Protein AF-W2LYE4-F1 (afdb_monomer_lite)

pLDDT: mean 81.67, std 11.22, range [51.28, 94.75]

Foldseek 3Di:
DDDPVRVVCVVVVDDDDPPCVVVVCLLVCLFQPVDPDPSSVVRQDAEEAEEECQAPPCHPVVSVVRQVRTDHPNYDYDYHDHDYPPPDDDD

Structure (mmCIF, N/CA/C/O backbone):
data_AF-W2LYE4-F1
#
_entry.id   AF-W2LYE4-F1
#
loop_
_atom_site.group_PDB
_atom_site.id
_atom_site.type_symbol
_atom_site.label_atom_id
_atom_site.label_alt_id
_atom_site.label_comp_id
_atom_site.label_asym_id
_atom_site.label_entity_id
_atom_site.label_seq_id
_atom_site.pdbx_PDB_ins_code
_atom_site.Cartn_x
_atom_site.Cartn_y
_atom_site.Cartn_z
_atom_site.occupancy
_atom_site.B_iso_or_equiv
_atom_site.auth_seq_id
_atom_site.auth_comp_id
_atom_site.auth_asym_id
_atom_site.auth_atom_id
_atom_site.pdbx_PDB_model_num
ATOM 1 N N . MET A 1 1 ? -25.624 22.820 40.199 1.00 73.12 1 MET A N 1
ATOM 2 C CA . MET A 1 1 ? -24.575 22.186 39.370 1.00 73.12 1 MET A CA 1
ATOM 3 C C . MET A 1 1 ? -25.005 20.758 39.098 1.00 73.12 1 MET A C 1
ATOM 5 O O . MET A 1 1 ? -25.431 20.126 40.058 1.00 73.12 1 MET A O 1
ATOM 9 N N . PRO A 1 2 ? -24.959 20.275 37.844 1.00 83.12 2 PRO A N 1
ATOM 10 C CA . PRO A 1 2 ? -25.244 18.874 37.563 1.00 83.12 2 PRO A CA 1
ATOM 11 C C . PRO A 1 2 ? -24.229 17.981 38.280 1.00 83.12 2 PRO A C 1
ATOM 13 O O . PRO A 1 2 ? -23.067 18.352 38.461 1.00 83.12 2 PRO A O 1
ATOM 16 N N . THR A 1 3 ? -24.682 16.812 38.703 1.00 94.31 3 THR A N 1
ATOM 17 C CA . THR A 1 3 ? -23.830 15.786 39.298 1.00 94.31 3 THR A CA 1
ATOM 18 C C . THR A 1 3 ? -22.910 15.174 38.242 1.00 94.31 3 THR A C 1
ATOM 20 O O . THR A 1 3 ? -23.181 15.221 37.039 1.00 94.31 3 THR A O 1
ATOM 23 N N . LEU A 1 4 ? -21.825 14.538 38.688 1.00 90.94 4 LEU A N 1
ATOM 24 C CA . LEU A 1 4 ? -20.936 13.778 37.804 1.00 90.94 4 LEU A CA 1
ATOM 25 C C . LEU A 1 4 ? -21.707 12.718 36.998 1.00 90.94 4 LEU A C 1
ATOM 27 O O . LEU A 1 4 ? -21.432 12.513 35.819 1.00 90.94 4 LEU A O 1
ATOM 31 N N . SER A 1 5 ? -22.697 12.080 37.630 1.00 93.56 5 SER A N 1
ATOM 32 C CA . SER A 1 5 ? -23.549 11.071 36.996 1.00 93.56 5 SER A CA 1
ATOM 33 C C . SER A 1 5 ? -24.384 11.672 35.861 1.00 93.56 5 SER A C 1
ATOM 35 O O . SER A 1 5 ? -24.397 11.143 34.752 1.00 93.56 5 SER A O 1
ATOM 37 N N . GLU A 1 6 ? -25.002 12.834 36.096 1.00 92.94 6 GLU A N 1
ATOM 38 C CA . GLU A 1 6 ? -25.788 13.542 35.078 1.00 92.94 6 GLU A CA 1
ATOM 39 C C . GLU A 1 6 ? -24.920 14.056 33.926 1.00 92.94 6 GLU A C 1
ATOM 41 O O . GLU A 1 6 ? -25.323 13.967 32.767 1.00 92.94 6 GLU A O 1
ATOM 46 N N . MET A 1 7 ? -23.718 14.563 34.212 1.00 91.25 7 MET A N 1
ATOM 47 C CA . MET A 1 7 ? -22.784 14.996 33.168 1.00 91.25 7 MET A CA 1
ATOM 48 C C . MET A 1 7 ? -22.294 13.819 32.319 1.00 91.25 7 MET A C 1
ATOM 50 O O . MET A 1 7 ? -22.289 13.915 31.093 1.00 91.25 7 MET A O 1
ATOM 54 N N . LYS A 1 8 ? -21.949 12.690 32.951 1.00 88.81 8 LYS A N 1
ATOM 55 C CA . LYS A 1 8 ? -21.523 11.473 32.250 1.00 88.81 8 LYS A CA 1
ATOM 56 C C . LYS A 1 8 ? -22.636 10.928 31.359 1.00 88.81 8 LYS A C 1
ATOM 58 O O . LYS A 1 8 ? -22.377 10.650 30.195 1.00 88.81 8 LYS A O 1
ATOM 63 N N . ALA A 1 9 ? -23.863 10.848 31.874 1.00 92.12 9 ALA A N 1
ATOM 64 C CA . ALA A 1 9 ? -25.016 10.373 31.113 1.00 92.12 9 ALA A CA 1
ATOM 65 C C . ALA A 1 9 ? -25.298 11.246 29.880 1.00 92.12 9 ALA A C 1
ATOM 67 O O . ALA A 1 9 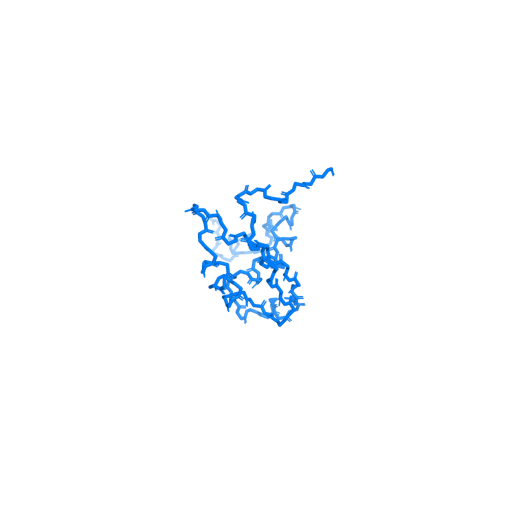? -25.547 10.722 28.796 1.00 92.12 9 ALA A O 1
ATOM 68 N N . ARG A 1 10 ? -25.206 12.576 30.024 1.00 88.69 10 ARG A N 1
ATOM 69 C CA . ARG A 1 10 ? -25.367 13.517 28.904 1.00 88.69 10 ARG A CA 1
ATOM 70 C C . ARG A 1 10 ? -24.289 13.336 27.841 1.00 88.69 10 ARG A C 1
ATOM 72 O O . ARG A 1 10 ? -24.608 13.345 26.660 1.00 88.69 10 ARG A O 1
ATOM 79 N N . PHE A 1 11 ? -23.037 13.154 28.256 1.00 81.75 11 PHE A N 1
ATOM 80 C CA . PHE A 1 11 ? -21.922 12.975 27.331 1.00 81.75 11 PHE A CA 1
ATOM 81 C C . PHE A 1 11 ? -22.010 11.644 26.573 1.00 81.75 11 PHE A C 1
ATOM 83 O O . PHE A 1 11 ? -21.857 11.623 25.360 1.00 81.75 11 PHE A O 1
ATOM 90 N N . THR A 1 12 ? -22.322 10.539 27.258 1.00 83.38 12 THR A N 1
ATOM 91 C CA . THR A 1 12 ? -22.440 9.214 26.621 1.00 83.38 12 THR A CA 1
ATOM 92 C C . THR A 1 12 ? -23.718 9.038 25.805 1.00 83.38 12 THR A C 1
ATOM 94 O O . THR A 1 12 ? -23.768 8.178 24.934 1.00 83.38 12 THR A O 1
ATOM 97 N N . GLY A 1 13 ? -24.770 9.803 26.110 1.00 77.75 13 GLY A N 1
ATOM 98 C CA . GLY A 1 13 ? -26.025 9.792 25.355 1.00 77.75 13 GLY A CA 1
ATOM 99 C C . GLY A 1 13 ? -25.994 10.670 24.102 1.00 77.75 13 GLY A C 1
ATOM 100 O O . GLY A 1 13 ? -26.857 10.527 23.238 1.00 77.75 13 GLY A O 1
ATOM 101 N N . ALA A 1 14 ? -25.016 11.573 23.988 1.00 78.88 14 ALA A N 1
ATOM 102 C CA . ALA A 1 14 ? -24.826 12.380 22.794 1.00 78.88 14 ALA A CA 1
ATOM 103 C C . ALA A 1 14 ? -24.184 11.532 21.687 1.00 78.88 14 ALA A C 1
ATOM 105 O O . ALA A 1 14 ? -23.135 10.920 21.882 1.00 78.88 14 ALA A O 1
ATOM 106 N N . LYS A 1 15 ? -24.795 11.517 20.498 1.00 64.38 15 LYS A N 1
ATOM 107 C CA . LYS A 1 15 ? -24.138 10.978 19.305 1.00 64.38 15 LYS A CA 1
ATOM 108 C C . LYS A 1 15 ? -23.014 11.928 18.896 1.00 64.38 15 LYS A C 1
ATOM 110 O O . LYS A 1 15 ? -23.269 13.096 18.613 1.00 64.38 15 LYS A O 1
ATOM 115 N N . MET A 1 16 ? -21.776 11.441 18.868 1.00 61.41 16 MET A N 1
ATOM 116 C CA . MET A 1 16 ? -20.671 12.177 18.259 1.00 61.41 16 MET A CA 1
ATOM 117 C C . MET A 1 16 ? -20.766 12.014 16.736 1.00 61.41 16 MET A C 1
ATOM 119 O O . MET A 1 16 ? -20.599 10.911 16.231 1.00 61.41 16 MET A O 1
ATOM 123 N N . SER A 1 17 ? -21.008 13.126 16.038 1.00 59.66 17 SER A N 1
ATOM 124 C CA . SER A 1 17 ? -21.065 13.269 14.574 1.00 59.66 17 SER A CA 1
ATOM 125 C C . SER A 1 17 ? -22.293 12.656 13.878 1.00 59.66 17 SER A C 1
ATOM 127 O O . SER A 1 17 ? -22.522 11.449 13.908 1.00 59.66 17 SER A O 1
ATOM 129 N N . GLU A 1 18 ? -23.084 13.514 13.230 1.00 58.34 18 GLU A N 1
ATOM 130 C CA . GLU A 1 18 ? -24.280 13.155 12.452 1.00 58.34 18 GLU A CA 1
ATOM 131 C C . GLU A 1 18 ? -23.924 12.538 11.089 1.00 58.34 18 GLU A C 1
ATOM 133 O O . GLU A 1 18 ? -24.671 11.709 10.580 1.00 58.34 18 GLU A O 1
ATOM 138 N N . ASP A 1 19 ? -22.745 12.849 10.544 1.00 54.75 19 ASP A N 1
ATOM 139 C CA . ASP A 1 19 ? -22.416 12.489 9.161 1.00 54.75 19 ASP A CA 1
ATOM 140 C C . ASP A 1 19 ? -21.775 11.119 8.979 1.00 54.75 19 ASP A C 1
ATOM 142 O O . ASP A 1 19 ? -21.576 10.697 7.844 1.00 54.75 19 ASP A O 1
ATOM 146 N N . GLY A 1 20 ? -21.388 10.417 10.051 1.00 55.72 20 GLY A N 1
ATOM 147 C CA . GLY A 1 20 ? -20.736 9.107 9.928 1.00 55.72 20 GLY A CA 1
ATOM 148 C C . GLY A 1 20 ? -19.513 9.083 8.990 1.00 55.72 20 GLY A C 1
ATOM 149 O O . GLY A 1 20 ? -18.999 8.009 8.702 1.00 55.72 20 GLY A O 1
ATOM 150 N N . GLY A 1 21 ? -19.020 10.241 8.531 1.00 59.56 21 GLY A N 1
ATOM 151 C CA . GLY A 1 21 ? -18.090 10.356 7.405 1.00 59.56 21 GLY A CA 1
ATOM 152 C C . GLY A 1 21 ? -16.692 9.836 7.713 1.00 59.56 21 GLY A C 1
ATOM 153 O O . GLY A 1 21 ? -15.882 9.648 6.813 1.00 59.56 21 GLY A O 1
ATOM 154 N N . PHE A 1 22 ? -16.413 9.556 8.987 1.00 60.56 22 PHE A N 1
ATOM 155 C CA . PHE A 1 22 ? -15.211 8.833 9.373 1.00 60.56 22 PHE A CA 1
ATOM 156 C C . PHE A 1 22 ? -15.360 7.319 9.179 1.00 60.56 22 PHE A C 1
ATOM 158 O O . PHE A 1 22 ? -14.379 6.659 8.866 1.00 60.56 22 PHE A O 1
ATOM 165 N N . TYR A 1 23 ? -16.575 6.762 9.292 1.00 66.81 23 TYR A N 1
ATOM 166 C CA . TYR A 1 23 ? -16.820 5.330 9.091 1.00 66.81 23 TYR A CA 1
ATOM 167 C C . TYR A 1 23 ? -16.574 4.894 7.645 1.00 66.81 23 TYR A C 1
ATOM 169 O O . TYR A 1 23 ? -16.078 3.794 7.424 1.00 66.81 23 TYR A O 1
ATOM 177 N N . SER A 1 24 ? -16.843 5.767 6.668 1.00 71.50 24 SER A N 1
ATOM 178 C CA . SER A 1 24 ? -16.494 5.512 5.265 1.00 71.50 24 SER A CA 1
ATOM 179 C C . SER A 1 24 ? -14.990 5.521 4.999 1.00 71.50 24 SER A C 1
ATOM 181 O O . SER A 1 24 ? -14.586 4.964 3.993 1.00 71.50 24 SER A O 1
ATOM 183 N N . ALA A 1 25 ? -14.190 6.131 5.882 1.00 74.81 25 ALA A N 1
ATOM 184 C CA . ALA A 1 25 ? -12.731 6.184 5.786 1.00 74.81 25 ALA A CA 1
ATOM 185 C C . ALA A 1 25 ? -12.030 5.097 6.629 1.00 74.81 25 ALA A C 1
ATOM 187 O O . ALA A 1 25 ? -10.800 5.065 6.707 1.00 74.81 25 ALA A O 1
ATOM 188 N N . ILE A 1 26 ? -12.794 4.238 7.321 1.00 75.88 26 ILE A N 1
ATOM 189 C CA . ILE A 1 26 ? -12.240 3.152 8.142 1.00 75.88 26 ILE A CA 1
ATOM 190 C C . ILE A 1 26 ? -11.434 2.157 7.302 1.00 75.88 26 ILE A C 1
ATOM 192 O O . ILE A 1 26 ? -10.345 1.805 7.750 1.00 75.88 26 ILE A O 1
ATOM 196 N N . PRO A 1 27 ? -11.883 1.711 6.111 1.00 75.25 27 PRO A N 1
ATOM 197 C CA . PRO A 1 27 ? -11.092 0.789 5.300 1.00 75.25 27 PRO A CA 1
ATOM 198 C C . PRO A 1 27 ? -9.709 1.354 4.956 1.00 75.25 27 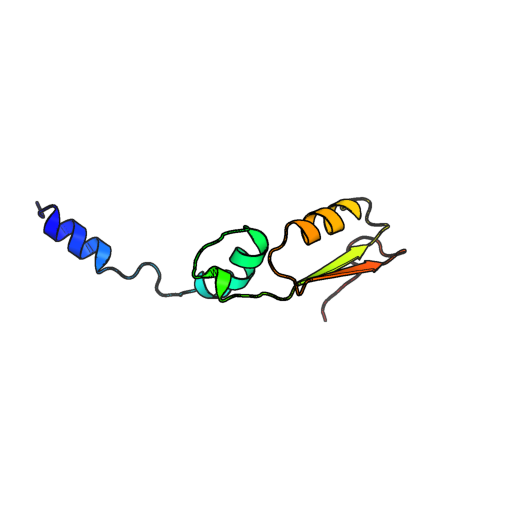PRO A C 1
ATOM 200 O O . PRO A 1 27 ? -8.703 0.662 5.107 1.00 75.25 27 PRO A O 1
ATOM 203 N N . GLU A 1 28 ? -9.643 2.626 4.560 1.00 76.94 28 GLU A N 1
ATOM 204 C CA . GLU A 1 28 ? -8.397 3.329 4.263 1.00 76.94 28 GLU A CA 1
ATOM 205 C C . GLU A 1 28 ? -7.551 3.480 5.528 1.00 76.94 28 GLU A C 1
ATOM 207 O O . GLU A 1 28 ? -6.373 3.129 5.535 1.00 76.94 28 GLU A O 1
ATOM 212 N N . TYR A 1 29 ? -8.150 3.947 6.624 1.00 79.31 29 TYR A N 1
ATOM 213 C CA . TYR A 1 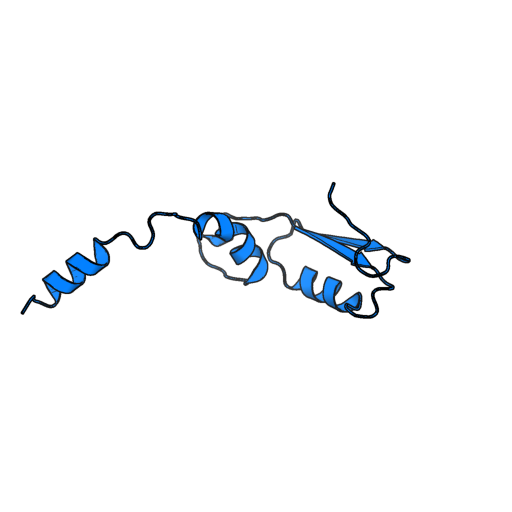29 ? -7.468 4.089 7.908 1.00 79.31 29 TYR A CA 1
ATOM 214 C C . TYR A 1 29 ? -6.826 2.770 8.364 1.00 79.31 29 TYR A C 1
ATOM 216 O O . TYR A 1 29 ? -5.648 2.746 8.723 1.00 79.31 29 TYR A O 1
ATOM 224 N N . CYS A 1 30 ? -7.565 1.666 8.279 1.00 81.19 30 CYS A N 1
ATOM 225 C CA . CYS A 1 30 ? -7.084 0.336 8.630 1.00 81.19 30 CYS A CA 1
ATOM 226 C C . CYS A 1 30 ? -5.950 -0.132 7.711 1.00 81.19 30 CYS A C 1
ATOM 228 O O . CYS A 1 30 ? -4.937 -0.633 8.201 1.00 81.19 30 CYS A O 1
ATOM 230 N N . ALA A 1 31 ? -6.059 0.111 6.400 1.00 76.69 31 ALA A N 1
ATOM 231 C CA . ALA A 1 31 ? -5.000 -0.216 5.449 1.00 76.69 31 ALA A CA 1
ATOM 232 C C . ALA A 1 31 ? -3.678 0.511 5.768 1.00 76.69 31 ALA A C 1
ATOM 234 O O . ALA A 1 31 ? -2.609 -0.094 5.657 1.00 76.69 31 ALA A O 1
ATOM 235 N N . PHE A 1 32 ? -3.741 1.780 6.198 1.00 78.88 32 PHE A N 1
ATOM 236 C CA . PHE A 1 32 ? -2.559 2.615 6.451 1.00 78.88 32 PHE A CA 1
ATOM 237 C C . PHE A 1 32 ? -1.951 2.473 7.853 1.00 78.88 32 PHE A C 1
ATOM 239 O O . PHE A 1 32 ? -0.729 2.516 7.986 1.00 78.88 32 PHE A O 1
ATOM 246 N N . PHE A 1 33 ? -2.752 2.347 8.915 1.00 70.94 33 PHE A N 1
ATOM 247 C CA . PHE A 1 33 ? -2.260 2.585 10.284 1.00 70.94 33 PHE A CA 1
ATOM 248 C C . PHE A 1 33 ? -1.790 1.353 11.055 1.00 70.94 33 PHE A C 1
ATOM 250 O O . PHE A 1 33 ? -1.445 1.459 12.233 1.00 70.94 33 PHE A O 1
ATOM 257 N N . LYS A 1 34 ? -1.727 0.183 10.415 1.00 71.31 34 LYS A N 1
ATOM 258 C CA . LYS A 1 34 ? -1.351 -1.079 11.071 1.00 71.31 34 LYS A CA 1
ATOM 259 C C . LYS A 1 34 ? -2.111 -1.355 12.385 1.00 71.31 34 LYS A C 1
ATOM 261 O O . LYS A 1 34 ? -1.629 -2.114 13.233 1.00 71.31 34 LYS A O 1
ATOM 266 N N . GLU A 1 35 ? -3.300 -0.781 12.565 1.00 72.94 35 GLU A N 1
ATOM 267 C CA . GLU A 1 35 ? -4.061 -0.941 13.797 1.00 72.94 35 GLU A CA 1
ATOM 268 C C . GLU A 1 35 ? -4.609 -2.373 13.879 1.00 72.94 35 GLU A C 1
ATOM 270 O O . GLU A 1 35 ? -5.177 -2.896 12.925 1.00 72.94 35 GLU A O 1
ATOM 275 N N . LYS A 1 36 ? -4.426 -3.040 15.022 1.00 69.88 36 LYS A N 1
ATOM 276 C CA . LYS A 1 36 ? -4.965 -4.390 15.281 1.00 69.88 36 LYS A CA 1
ATOM 277 C C . LYS A 1 36 ? -6.318 -4.334 15.991 1.00 69.88 36 LYS A C 1
ATOM 279 O O . LYS A 1 36 ? -6.609 -5.168 16.850 1.00 69.88 36 LYS A O 1
ATOM 284 N N . SER A 1 37 ? -7.109 -3.301 15.718 1.00 72.75 37 SER A N 1
ATOM 285 C CA . SER A 1 37 ? -8.436 -3.170 16.306 1.00 72.75 37 SER A CA 1
ATOM 286 C C . SER A 1 37 ? -9.365 -4.237 15.722 1.00 72.75 37 SER A C 1
ATOM 288 O O . SER A 1 37 ? -9.215 -4.669 14.579 1.00 72.75 37 SER A O 1
ATOM 290 N N . ALA A 1 38 ? -10.346 -4.680 16.512 1.00 75.31 38 ALA A N 1
ATOM 291 C CA . ALA A 1 38 ? -11.342 -5.645 16.043 1.00 75.31 38 ALA A CA 1
ATOM 292 C C . ALA A 1 38 ? -12.113 -5.132 14.812 1.00 75.31 38 ALA A C 1
ATOM 294 O O . ALA A 1 38 ? -12.547 -5.937 13.998 1.00 75.31 38 ALA A O 1
ATOM 295 N N . LEU A 1 39 ? -12.223 -3.806 14.670 1.00 76.31 39 LEU A N 1
ATOM 296 C CA . LEU A 1 39 ? -12.811 -3.141 13.511 1.00 76.31 39 LEU A CA 1
ATOM 297 C C . LEU A 1 39 ? -11.960 -3.351 12.254 1.00 76.31 39 LEU A C 1
ATOM 299 O O . LEU A 1 39 ? -12.485 -3.792 11.241 1.00 76.31 39 LEU A O 1
ATOM 303 N N . CYS A 1 40 ? -10.647 -3.115 12.318 1.00 76.56 40 CYS A N 1
ATOM 304 C CA . CYS A 1 40 ? -9.774 -3.291 11.156 1.00 76.56 40 CYS A CA 1
ATOM 305 C C . CYS A 1 40 ? -9.652 -4.743 10.687 1.00 76.56 40 CYS A C 1
ATOM 307 O O . CYS A 1 40 ? -9.449 -4.978 9.501 1.00 76.56 40 CYS A O 1
ATOM 309 N N . ASN A 1 41 ? -9.864 -5.720 11.573 1.00 74.12 41 ASN A N 1
ATOM 310 C CA . ASN A 1 41 ? -9.894 -7.133 11.182 1.00 74.12 41 ASN A CA 1
ATOM 311 C C . ASN A 1 41 ? -11.048 -7.474 10.221 1.00 74.12 41 ASN A C 1
ATOM 3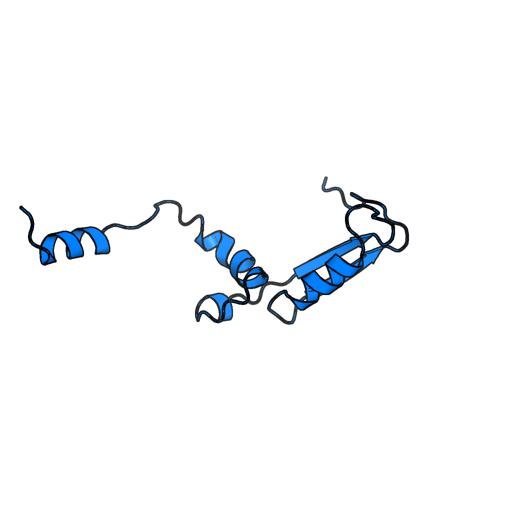13 O O . ASN A 1 41 ? -10.968 -8.478 9.515 1.00 74.12 41 ASN A O 1
ATOM 317 N N . GLU A 1 42 ? -12.117 -6.675 10.200 1.00 74.25 42 GLU A N 1
ATOM 318 C CA . GLU A 1 42 ? -13.244 -6.855 9.278 1.00 74.25 42 GLU A CA 1
ATOM 319 C C . GLU A 1 42 ? -12.953 -6.258 7.888 1.00 74.25 42 GLU A C 1
ATOM 321 O O . GLU A 1 42 ? -13.501 -6.711 6.882 1.00 74.25 42 GLU A O 1
ATOM 326 N N . PHE A 1 43 ? -12.041 -5.283 7.804 1.00 72.81 43 PHE A N 1
ATOM 327 C CA . PHE A 1 43 ? -11.720 -4.563 6.574 1.00 72.81 43 PHE A CA 1
ATOM 328 C C . PHE A 1 43 ? -10.421 -5.079 5.943 1.00 72.81 43 PHE A C 1
ATOM 330 O O . PHE A 1 43 ? -9.332 -4.584 6.213 1.00 72.81 43 PHE A O 1
ATOM 337 N N . ASN A 1 44 ? -10.537 -6.053 5.036 1.00 70.81 44 ASN A N 1
ATOM 338 C CA . ASN A 1 44 ? -9.419 -6.501 4.200 1.00 70.81 44 ASN A CA 1
ATOM 339 C C . ASN A 1 44 ? -9.353 -5.679 2.898 1.00 70.81 44 ASN A C 1
ATOM 341 O O . ASN A 1 44 ? -9.776 -6.139 1.833 1.00 70.81 44 ASN A O 1
ATOM 345 N N . ALA A 1 45 ? -8.890 -4.430 2.998 1.00 75.06 45 ALA A N 1
ATOM 346 C CA . ALA A 1 45 ? -8.785 -3.533 1.849 1.00 75.06 45 ALA A CA 1
ATOM 347 C C . ALA A 1 45 ? -7.838 -4.109 0.781 1.00 75.06 45 ALA A C 1
ATOM 349 O O . ALA A 1 45 ? -6.781 -4.653 1.096 1.00 75.06 45 ALA A O 1
ATOM 350 N N . SER A 1 46 ? -8.222 -3.989 -0.492 1.00 85.69 46 SER A N 1
ATOM 351 C CA . SER A 1 46 ? -7.351 -4.347 -1.616 1.00 85.69 46 SER A CA 1
ATOM 352 C C . SER A 1 46 ? -6.662 -3.092 -2.139 1.00 85.69 46 SER A C 1
ATOM 354 O O . SER A 1 46 ? -7.342 -2.107 -2.426 1.00 85.69 46 SER A O 1
ATOM 356 N N . VAL A 1 47 ? -5.333 -3.108 -2.253 1.00 88.44 47 VAL A N 1
ATOM 357 C CA . VAL A 1 47 ? -4.548 -1.922 -2.628 1.00 88.44 47 VAL A CA 1
ATOM 358 C C . VAL A 1 47 ? -3.753 -2.171 -3.903 1.00 88.44 47 VAL A C 1
ATOM 360 O O . VAL A 1 47 ? -2.896 -3.048 -3.954 1.00 88.44 47 VAL A O 1
ATOM 363 N N . LEU A 1 48 ? -3.994 -1.344 -4.920 1.00 91.50 48 LEU A N 1
ATOM 364 C CA . LEU A 1 48 ? -3.167 -1.274 -6.121 1.00 91.50 48 LEU A CA 1
ATOM 365 C C . LEU A 1 48 ? -2.293 -0.019 -6.051 1.00 91.50 48 LEU A C 1
ATOM 367 O O . LEU A 1 48 ? -2.801 1.101 -6.116 1.00 91.50 48 LEU A O 1
ATOM 371 N N . LEU A 1 49 ? -0.982 -0.202 -5.918 1.00 91.62 49 LEU A N 1
ATOM 372 C CA . LEU A 1 49 ? -0.008 0.881 -5.869 1.00 91.62 49 LEU A CA 1
ATOM 373 C C . LEU A 1 49 ? 0.684 1.025 -7.227 1.00 91.62 49 LEU A C 1
ATOM 375 O O . LEU A 1 49 ? 1.174 0.054 -7.798 1.00 91.62 49 LEU A O 1
ATOM 379 N N . LEU A 1 50 ? 0.745 2.249 -7.744 1.00 92.38 50 LEU A N 1
ATOM 380 C CA . LEU A 1 50 ? 1.382 2.565 -9.022 1.00 92.38 50 LEU A CA 1
ATOM 381 C C . LEU A 1 50 ? 2.649 3.386 -8.773 1.00 92.38 50 LEU A C 1
ATOM 383 O O . LEU A 1 50 ? 2.616 4.361 -8.022 1.00 92.38 50 LEU A O 1
ATOM 387 N N . SER A 1 51 ? 3.763 3.021 -9.407 1.00 92.88 51 SER A N 1
ATOM 388 C CA . SER A 1 51 ? 5.037 3.731 -9.240 1.00 92.88 51 SER A CA 1
ATOM 389 C C . SER A 1 51 ? 5.806 3.853 -10.553 1.00 92.88 51 SER A C 1
ATOM 391 O O . SER A 1 51 ? 5.935 2.884 -11.295 1.00 92.88 51 SER A O 1
ATOM 393 N N . GLY A 1 52 ? 6.341 5.040 -10.845 1.00 93.19 52 GLY A N 1
ATOM 394 C CA . GLY A 1 52 ? 7.249 5.263 -11.972 1.00 93.19 52 GLY A CA 1
ATOM 395 C C . GLY A 1 52 ? 8.708 5.194 -11.533 1.00 93.19 52 GLY A C 1
ATOM 396 O O . GLY A 1 52 ? 9.109 5.910 -10.616 1.00 93.19 52 GLY A O 1
ATOM 397 N N . LYS A 1 53 ? 9.533 4.379 -12.201 1.00 92.75 53 LYS A N 1
ATOM 398 C CA . LYS A 1 53 ? 10.965 4.262 -11.864 1.00 92.75 53 LYS A CA 1
ATOM 399 C C . LYS A 1 53 ? 11.783 5.504 -12.231 1.00 92.75 53 LYS A C 1
ATOM 401 O O . LYS A 1 53 ? 12.874 5.681 -11.696 1.00 92.75 53 LYS A O 1
ATOM 406 N N . LEU A 1 54 ? 11.252 6.372 -13.095 1.00 93.38 54 LEU A N 1
ATOM 407 C CA . LEU A 1 54 ? 11.860 7.655 -13.461 1.00 93.38 54 LEU A CA 1
ATOM 408 C C . LEU A 1 54 ? 11.231 8.852 -12.721 1.00 93.38 54 LEU A C 1
ATOM 410 O O . LEU A 1 54 ? 11.488 10.001 -13.090 1.00 93.38 54 LEU A O 1
ATOM 414 N N . ASP A 1 55 ? 10.416 8.632 -11.680 1.00 89.75 55 ASP A N 1
ATOM 415 C CA . ASP A 1 55 ? 9.945 9.721 -10.817 1.00 89.75 55 ASP A CA 1
ATOM 416 C C . ASP A 1 55 ? 11.075 10.199 -9.889 1.00 89.75 55 ASP A C 1
ATOM 418 O O . ASP A 1 55 ? 11.331 9.646 -8.820 1.00 89.75 55 ASP A O 1
ATOM 422 N N . ALA A 1 56 ? 11.759 11.265 -10.308 1.00 88.81 56 ALA A N 1
ATOM 423 C CA . ALA A 1 56 ? 12.870 11.853 -9.560 1.00 88.81 56 ALA A CA 1
ATOM 424 C C . ALA A 1 56 ? 12.464 12.445 -8.198 1.00 88.81 56 ALA A C 1
ATOM 426 O O . ALA A 1 56 ? 13.316 12.640 -7.335 1.00 88.81 56 ALA A O 1
ATOM 427 N N . GLN A 1 57 ? 11.186 12.767 -7.999 1.00 89.94 57 GLN A N 1
ATOM 428 C CA . GLN A 1 57 ? 10.714 13.392 -6.766 1.00 89.94 57 GLN A CA 1
ATOM 429 C C . GLN A 1 57 ? 10.112 12.374 -5.794 1.00 89.94 57 GLN A C 1
ATOM 431 O O . GLN A 1 57 ? 10.107 12.606 -4.586 1.00 89.94 57 GLN A O 1
ATOM 436 N N . THR A 1 58 ? 9.621 11.249 -6.306 1.00 88.69 58 THR A N 1
ATOM 437 C CA . THR A 1 58 ? 9.144 10.126 -5.499 1.00 88.69 58 THR A CA 1
ATOM 438 C C . THR A 1 58 ? 9.837 8.842 -5.961 1.00 88.69 58 THR A C 1
ATOM 440 O O . THR A 1 58 ? 9.238 8.048 -6.686 1.00 88.69 58 THR A O 1
ATOM 443 N N . PRO A 1 59 ? 11.107 8.630 -5.552 1.00 91.56 59 PRO A N 1
ATOM 444 C CA . PRO A 1 59 ? 11.873 7.444 -5.916 1.00 91.56 59 PRO A CA 1
ATOM 445 C C . PRO A 1 59 ? 11.126 6.133 -5.650 1.00 91.56 59 PRO A C 1
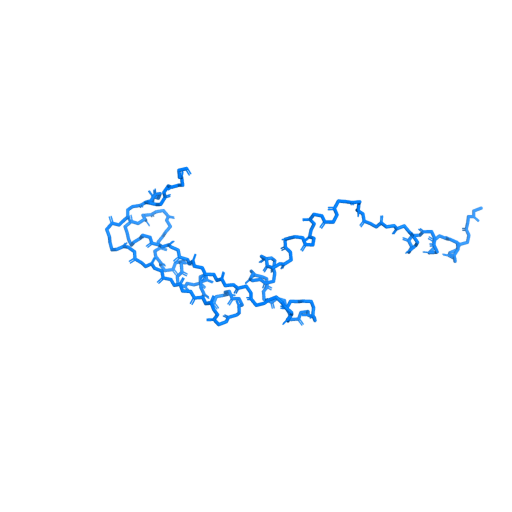ATOM 447 O O . PRO A 1 59 ? 10.486 5.973 -4.609 1.00 91.56 59 PRO A O 1
ATOM 450 N N . HIS A 1 60 ? 11.283 5.169 -6.561 1.00 93.44 60 HIS A N 1
ATOM 451 C CA . HIS A 1 60 ? 10.575 3.882 -6.545 1.00 93.44 60 HIS A CA 1
ATOM 452 C C . HIS A 1 60 ? 10.654 3.127 -5.207 1.00 93.44 60 HIS A C 1
ATOM 454 O O . HIS A 1 60 ? 9.669 2.538 -4.772 1.00 93.44 60 HIS A O 1
ATOM 460 N N . VAL A 1 61 ? 11.787 3.227 -4.505 1.00 94.31 61 VAL A N 1
ATOM 461 C CA . VAL A 1 61 ? 12.005 2.586 -3.197 1.00 94.31 61 VAL A CA 1
ATOM 462 C C . VAL A 1 61 ? 10.943 2.957 -2.152 1.00 94.31 61 VAL A C 1
ATOM 464 O O . VAL A 1 61 ? 10.605 2.144 -1.295 1.00 94.31 61 VAL A O 1
ATOM 467 N N . PHE A 1 62 ? 10.364 4.161 -2.227 1.00 94.50 62 PHE A N 1
ATOM 468 C CA . PHE A 1 62 ? 9.296 4.563 -1.311 1.00 94.50 62 PHE A CA 1
ATOM 469 C C . PHE A 1 62 ? 7.987 3.820 -1.577 1.00 94.50 62 PHE A C 1
ATOM 471 O O . PHE A 1 62 ? 7.238 3.577 -0.636 1.00 94.50 62 PHE A O 1
ATOM 478 N N . ALA A 1 63 ? 7.718 3.427 -2.825 1.00 93.38 63 ALA A N 1
ATOM 479 C CA . ALA A 1 63 ? 6.547 2.624 -3.155 1.00 93.38 63 ALA A CA 1
ATOM 480 C C . ALA A 1 63 ? 6.687 1.193 -2.618 1.00 93.38 63 ALA A C 1
ATOM 482 O O . ALA A 1 63 ? 5.737 0.660 -2.053 1.00 93.38 63 ALA A O 1
ATOM 483 N N . GLU A 1 64 ? 7.879 0.599 -2.719 1.00 93.75 64 GLU A N 1
ATOM 484 C CA . GLU A 1 64 ? 8.171 -0.706 -2.113 1.00 93.75 64 GLU A CA 1
ATOM 485 C C . GLU A 1 64 ? 8.022 -0.662 -0.585 1.00 93.75 64 GLU A C 1
ATOM 487 O O . GLU A 1 64 ? 7.360 -1.517 0.006 1.00 93.75 64 GLU A O 1
ATOM 492 N N . TYR A 1 65 ? 8.589 0.367 0.058 1.00 94.00 65 TYR A N 1
ATOM 493 C CA . TYR A 1 65 ? 8.439 0.573 1.499 1.00 94.00 65 TYR A CA 1
ATOM 494 C C . TYR A 1 65 ? 6.966 0.727 1.893 1.00 94.00 65 TYR A C 1
ATOM 496 O O . TYR A 1 65 ? 6.497 0.030 2.790 1.00 94.00 65 TYR A O 1
ATOM 504 N N . LEU A 1 66 ? 6.221 1.584 1.189 1.00 91.56 66 LEU A N 1
ATOM 505 C CA . LEU A 1 66 ? 4.801 1.799 1.449 1.00 91.56 66 LEU A CA 1
ATOM 506 C C . LEU A 1 66 ? 4.005 0.496 1.319 1.00 91.56 66 LEU A C 1
ATOM 508 O O . LEU A 1 66 ? 3.253 0.169 2.230 1.00 91.56 66 LEU A O 1
ATOM 512 N N . LEU A 1 67 ? 4.202 -0.277 0.246 1.00 91.75 67 LEU A N 1
ATOM 513 C CA . LEU A 1 67 ? 3.507 -1.552 0.044 1.00 91.75 67 LEU A CA 1
ATOM 514 C C . LEU A 1 67 ? 3.752 -2.527 1.207 1.00 91.75 67 LEU A C 1
ATOM 516 O O . LEU A 1 67 ? 2.823 -3.185 1.676 1.00 91.75 67 LEU A O 1
ATOM 520 N N . ASN A 1 68 ? 4.985 -2.604 1.708 1.00 89.81 68 ASN A N 1
ATOM 521 C CA . ASN A 1 68 ? 5.331 -3.462 2.843 1.00 89.81 68 ASN A CA 1
ATOM 522 C C . ASN A 1 68 ? 4.680 -3.003 4.155 1.00 89.81 68 ASN A C 1
ATOM 524 O O . ASN A 1 68 ? 4.347 -3.836 5.001 1.00 89.81 68 ASN A O 1
ATOM 528 N N . GLU A 1 69 ? 4.457 -1.700 4.314 1.00 88.19 69 GLU A N 1
ATOM 529 C CA . GLU A 1 69 ? 3.805 -1.138 5.494 1.00 88.19 69 GLU A CA 1
ATOM 530 C C . GLU A 1 69 ? 2.270 -1.263 5.473 1.00 88.19 69 GLU A C 1
ATOM 532 O O . GLU A 1 69 ? 1.649 -1.257 6.534 1.00 88.19 69 GLU A O 1
ATOM 537 N N . LEU A 1 70 ? 1.640 -1.442 4.312 1.00 86.25 70 LEU A N 1
ATOM 538 C CA . LEU A 1 70 ? 0.189 -1.635 4.240 1.00 86.25 70 LEU A CA 1
ATOM 539 C C . LEU A 1 70 ? -0.257 -2.960 4.881 1.00 86.25 70 LEU A C 1
ATOM 541 O O . LEU A 1 70 ? 0.400 -3.996 4.726 1.00 86.25 70 LEU A O 1
ATOM 545 N N . GLN A 1 71 ? -1.401 -2.940 5.571 1.00 82.88 71 GLN A N 1
ATOM 546 C CA . GLN A 1 71 ? -2.054 -4.158 6.062 1.00 82.88 71 GLN A CA 1
ATOM 547 C C . GLN A 1 71 ? -2.769 -4.925 4.944 1.00 82.88 71 GLN A C 1
ATOM 549 O O . GLN A 1 71 ? -3.210 -4.341 3.957 1.00 82.88 71 GLN A O 1
ATOM 554 N N . GLY A 1 72 ? -2.928 -6.234 5.149 1.00 80.75 72 GLY A N 1
ATOM 555 C CA . GLY A 1 72 ? -3.604 -7.128 4.214 1.00 80.75 72 GLY A CA 1
ATOM 556 C C . GLY A 1 72 ? -2.659 -7.751 3.187 1.00 80.75 72 GLY A C 1
ATOM 557 O O . GLY A 1 72 ? -1.564 -7.255 2.915 1.00 80.75 72 GLY A O 1
ATOM 558 N N . GLU A 1 73 ? -3.104 -8.872 2.625 1.00 84.31 73 GLU A N 1
ATOM 559 C CA . GLU A 1 73 ? -2.358 -9.638 1.615 1.00 84.31 73 GLU A CA 1
ATOM 560 C C . GLU A 1 73 ? -2.765 -9.254 0.182 1.00 84.31 73 GLU A C 1
ATOM 562 O O . GLU A 1 73 ? -2.024 -9.494 -0.767 1.00 84.31 73 GLU A O 1
ATOM 567 N N . ASN A 1 74 ? -3.929 -8.616 0.013 1.00 87.56 74 ASN A N 1
ATOM 568 C CA . ASN A 1 74 ? -4.462 -8.210 -1.289 1.00 87.56 74 ASN A CA 1
ATOM 569 C C . ASN A 1 74 ? -3.847 -6.881 -1.742 1.00 87.56 74 ASN A C 1
ATOM 571 O O . ASN A 1 74 ? -4.535 -5.869 -1.871 1.00 87.56 74 ASN A O 1
ATOM 575 N N . LYS A 1 75 ? -2.533 -6.866 -1.950 1.00 90.62 75 LYS A N 1
ATOM 576 C CA . LYS A 1 75 ? -1.801 -5.667 -2.352 1.00 90.62 75 LYS A CA 1
ATOM 577 C C . LYS A 1 75 ? -0.842 -5.955 -3.495 1.00 90.62 75 LYS A C 1
ATOM 579 O O . LYS A 1 75 ? -0.130 -6.954 -3.480 1.00 90.62 75 LYS A O 1
ATOM 584 N N . GLU A 1 76 ? -0.818 -5.065 -4.479 1.00 94.69 76 GLU A N 1
ATOM 585 C CA . GLU A 1 76 ? -0.007 -5.215 -5.686 1.00 94.69 76 GLU A CA 1
ATOM 586 C C . GLU A 1 76 ? 0.661 -3.889 -6.054 1.00 94.69 76 GLU A C 1
ATOM 588 O O . GLU A 1 76 ? 0.045 -2.826 -5.979 1.00 94.69 76 GLU A O 1
ATOM 593 N N . LEU A 1 77 ? 1.933 -3.954 -6.454 1.00 94.75 77 LEU A N 1
ATOM 594 C CA . LEU A 1 77 ? 2.699 -2.813 -6.948 1.00 94.75 77 LEU A CA 1
ATOM 595 C C . LEU A 1 77 ? 2.972 -2.986 -8.439 1.00 94.75 77 LEU A C 1
ATOM 597 O O . LEU A 1 77 ? 3.701 -3.890 -8.843 1.00 94.75 77 LEU A O 1
ATOM 601 N N . ILE A 1 78 ? 2.450 -2.065 -9.244 1.00 94.50 78 ILE A N 1
ATOM 602 C CA . ILE A 1 78 ? 2.778 -1.960 -10.665 1.00 94.50 78 ILE A CA 1
ATOM 603 C C . ILE A 1 78 ? 3.840 -0.880 -10.842 1.00 94.50 78 ILE A C 1
ATOM 605 O O . ILE A 1 78 ? 3.614 0.306 -10.578 1.00 94.50 78 ILE A O 1
ATOM 609 N N . ALA A 1 79 ? 5.014 -1.310 -11.300 1.00 93.69 79 ALA A N 1
ATOM 610 C CA . ALA A 1 79 ? 6.146 -0.443 -11.575 1.00 93.69 79 ALA 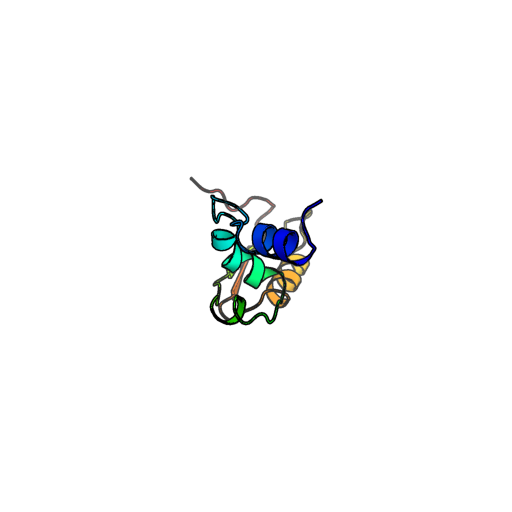A CA 1
ATOM 611 C C . ALA A 1 79 ? 6.261 -0.167 -13.079 1.00 93.69 79 ALA A C 1
ATOM 613 O O . ALA A 1 79 ? 6.392 -1.086 -13.884 1.00 93.69 79 ALA A O 1
ATOM 614 N N . PHE A 1 80 ? 6.265 1.106 -13.455 1.00 93.38 80 PHE A N 1
ATOM 615 C CA . PHE A 1 80 ? 6.462 1.550 -14.828 1.00 93.38 80 PHE A CA 1
ATOM 616 C C . PHE A 1 80 ? 7.917 1.975 -15.022 1.00 93.38 80 PHE A C 1
ATOM 618 O O . PHE A 1 80 ? 8.362 2.970 -14.445 1.00 93.38 80 PHE A O 1
ATOM 625 N N . ASP A 1 81 ? 8.656 1.248 -15.859 1.00 93.31 81 ASP A N 1
ATOM 626 C CA . ASP A 1 81 ? 10.098 1.467 -16.040 1.00 93.31 81 ASP A CA 1
ATOM 627 C C . ASP A 1 81 ? 10.445 2.856 -16.593 1.00 93.31 81 ASP A C 1
ATOM 629 O O . ASP A 1 81 ? 11.496 3.400 -16.266 1.00 93.31 81 ASP A O 1
ATOM 633 N N . TYR A 1 82 ? 9.551 3.444 -17.394 1.00 92.06 82 TYR A N 1
ATOM 634 C CA . TYR A 1 82 ? 9.799 4.696 -18.121 1.00 92.06 82 TYR A CA 1
ATOM 635 C C . TYR A 1 82 ? 8.808 5.818 -17.793 1.00 92.06 82 TYR A C 1
ATOM 637 O O . TYR A 1 82 ? 8.787 6.844 -18.471 1.00 92.06 82 TYR A O 1
ATOM 645 N N . ALA A 1 83 ? 7.978 5.644 -16.764 1.00 89.62 83 ALA A N 1
ATOM 646 C CA . ALA A 1 83 ? 7.066 6.692 -16.330 1.00 89.62 83 ALA A CA 1
ATOM 647 C C . ALA A 1 83 ? 7.790 7.716 -15.450 1.00 89.62 83 ALA A C 1
ATOM 649 O O . ALA A 1 83 ? 8.393 7.358 -14.434 1.00 89.62 83 ALA A O 1
ATOM 650 N N . SER A 1 84 ? 7.672 8.991 -15.820 1.00 83.38 84 SER A N 1
ATOM 651 C CA . SER A 1 84 ? 7.866 10.108 -14.898 1.00 83.38 84 SER A CA 1
ATOM 652 C C . SER A 1 84 ? 6.598 10.330 -14.056 1.00 83.38 84 SER A C 1
ATOM 654 O O . SER A 1 84 ? 5.584 9.643 -14.225 1.00 83.38 84 SER A O 1
ATOM 656 N N . ARG A 1 85 ? 6.654 11.280 -13.115 1.00 82.75 85 ARG A N 1
ATOM 657 C CA . ARG A 1 85 ? 5.519 11.658 -12.262 1.00 82.75 85 ARG A CA 1
ATOM 658 C C . ARG A 1 85 ? 4.239 11.896 -13.075 1.00 82.75 85 ARG A C 1
ATOM 660 O O . ARG A 1 85 ? 4.273 12.573 -14.098 1.00 82.75 85 ARG A O 1
ATOM 667 N N . GLY A 1 86 ? 3.098 11.442 -12.547 1.00 75.81 86 GLY A N 1
ATOM 668 C CA . GLY A 1 86 ? 1.773 11.767 -13.095 1.00 75.81 86 GLY A CA 1
ATOM 669 C C . GLY A 1 86 ? 1.377 10.951 -14.327 1.00 75.81 86 GLY A C 1
ATOM 670 O O . GLY A 1 86 ? 0.510 11.373 -15.082 1.00 75.81 86 GLY A O 1
ATOM 671 N N . ALA A 1 87 ? 1.999 9.789 -14.536 1.00 75.44 87 ALA A N 1
ATOM 672 C CA . ALA A 1 87 ? 1.716 8.926 -15.682 1.00 75.44 87 ALA A CA 1
ATOM 673 C C . ALA A 1 87 ? 0.279 8.370 -15.729 1.00 75.44 87 ALA A C 1
ATOM 675 O O . ALA A 1 87 ? -0.191 8.011 -16.806 1.00 75.44 87 ALA A O 1
ATOM 676 N N . ALA A 1 88 ? -0.427 8.314 -14.595 1.00 73.50 88 ALA A N 1
ATOM 677 C CA . ALA A 1 88 ? -1.843 7.966 -14.545 1.00 73.50 88 ALA A CA 1
ATOM 678 C C . ALA A 1 88 ? -2.694 9.238 -14.407 1.00 73.50 88 ALA A C 1
ATOM 680 O O . ALA A 1 88 ? -2.557 9.974 -13.430 1.00 73.50 88 ALA A O 1
ATOM 681 N N . MET A 1 89 ? -3.586 9.475 -15.371 1.00 72.44 89 MET A N 1
ATOM 682 C CA . MET A 1 89 ? -4.625 10.505 -15.301 1.00 72.44 89 MET A CA 1
ATOM 683 C C . MET A 1 89 ? -5.996 9.837 -15.366 1.00 72.44 89 MET A C 1
ATOM 685 O O . MET A 1 89 ? -6.201 8.915 -16.154 1.00 72.44 89 MET A O 1
ATOM 689 N N . THR A 1 90 ? -6.932 10.302 -14.546 1.00 68.00 90 THR A N 1
ATOM 690 C CA . THR A 1 90 ? -8.333 9.872 -14.583 1.00 68.00 90 THR A CA 1
ATOM 691 C C . THR A 1 90 ? -9.120 10.770 -15.534 1.00 68.00 90 THR A C 1
ATOM 693 O O . THR A 1 90 ? -8.974 11.991 -15.464 1.00 68.00 90 THR A O 1
ATOM 696 N N . THR A 1 91 ? -9.934 10.177 -16.408 1.00 51.28 91 THR A N 1
ATOM 697 C CA . THR A 1 91 ? -10.866 10.881 -17.308 1.00 51.28 91 THR A CA 1
ATOM 698 C C . THR A 1 91 ? -12.228 11.072 -16.672 1.00 51.28 91 THR A C 1
ATOM 700 O O . THR A 1 91 ? -12.686 10.090 -16.045 1.00 51.28 91 THR A O 1
#

Radius of gyration: 20.55 Å; chains: 1; bounding box: 39×32×58 Å

Secondary structure (DSSP, 8-state):
---HHHHHHHHHHS-S-SS-TTGGGHHHHHHHH----TTGGG----EEEEEETT-SSS-THHHHHHHHHSSSS-EEEEEETT--TT-----

Organism: Phytophthora nicotianae (NCBI:txid4792)

Sequence (91 aa):
MPTLSEMKARFTGAKMSEDGGFYSAIPEYCAFFKEKSALCNEFNASVLLLSGKLDAQTPHVFAEYLLNELQGENKELIAFDYASRGAAMTT